Protein AF-A0A7C8LES5-F1 (afdb_monomer_lite)

Radius of gyration: 16.54 Å; chains: 1; bounding box: 36×30×44 Å

Secondary structure (DSSP, 8-state):
----S-SS-HHHHHHHHSPPSS-GGG---EE-S---HHHHTTHHHHHHTT--S-EEEEHHHHHHHHHHHHHHHHHHHHHHHHHHHTT-SSSSS---SS-HHHHHHHHTTEEEE-BT-EEESSSS-EEEEEE-SSSTT-EEEE-

Sequence (143 aa):
MSTLKGMGLKALRLRNWAAPPFDPHRIDAVVLSHGHLDHSGYLPLLVKRGFRGPIHCTSGTADLIGVVLRDSAHLHEEDARRANRYAYSKHHPALPLFTREDADAALRRVQAHAYGEWFAATSATRALFRRAGHILGSATVEL

pLDDT: mean 91.89, std 11.61, range [38.19, 98.75]

Structure (mmCIF, N/CA/C/O backbone):
data_AF-A0A7C8LES5-F1
#
_entry.id   AF-A0A7C8LES5-F1
#
loop_
_atom_site.group_PDB
_atom_site.id
_atom_site.type_symbol
_atom_site.label_atom_id
_atom_site.label_alt_id
_atom_site.label_comp_id
_atom_site.label_asym_id
_atom_site.label_entity_id
_atom_site.label_seq_id
_atom_site.pdbx_PDB_ins_code
_atom_site.Cartn_x
_atom_site.Cartn_y
_atom_site.Cartn_z
_atom_site.occupancy
_atom_site.B_iso_or_equiv
_atom_site.auth_seq_id
_atom_site.auth_comp_id
_atom_site.auth_asym_id
_atom_site.auth_atom_id
_atom_site.pdbx_PDB_model_num
ATOM 1 N N . MET A 1 1 ? 14.347 -12.293 -14.197 1.00 48.53 1 MET A N 1
ATOM 2 C CA . MET A 1 1 ? 13.796 -10.917 -14.119 1.00 48.53 1 MET A CA 1
ATOM 3 C C . MET A 1 1 ? 14.932 -9.899 -14.142 1.00 48.53 1 MET A C 1
ATOM 5 O O . MET A 1 1 ? 15.910 -10.088 -13.438 1.00 48.53 1 MET A O 1
ATOM 9 N N . SER A 1 2 ? 14.879 -8.878 -14.997 1.00 38.19 2 SER A N 1
ATOM 10 C CA . SER A 1 2 ? 15.862 -7.785 -15.061 1.00 38.19 2 SER A CA 1
ATOM 11 C C . SER A 1 2 ? 15.118 -6.522 -14.695 1.00 38.19 2 SER A C 1
ATOM 13 O O . SER A 1 2 ? 14.166 -6.149 -15.365 1.00 38.19 2 SER A O 1
ATOM 15 N N . THR A 1 3 ? 15.517 -5.925 -13.585 1.00 46.91 3 THR A N 1
ATOM 16 C CA . THR A 1 3 ? 14.862 -4.770 -12.991 1.00 46.91 3 THR A CA 1
ATOM 17 C C . THR A 1 3 ? 15.386 -3.496 -13.643 1.00 46.91 3 THR A C 1
ATOM 19 O O . THR A 1 3 ? 16.599 -3.273 -13.691 1.00 46.91 3 THR A O 1
ATOM 22 N N . LEU A 1 4 ? 14.456 -2.674 -14.130 1.00 53.56 4 LEU A N 1
ATOM 23 C CA . LEU A 1 4 ? 14.653 -1.277 -14.520 1.00 53.56 4 LEU A CA 1
ATOM 24 C C . LEU A 1 4 ? 15.554 -0.581 -13.485 1.00 53.56 4 LEU A C 1
ATOM 26 O O . LEU A 1 4 ? 15.429 -0.863 -12.292 1.00 53.56 4 LEU A O 1
ATOM 30 N N . LYS A 1 5 ? 16.542 0.219 -13.916 1.00 50.56 5 LYS A N 1
ATOM 31 C CA . LYS A 1 5 ? 17.450 0.964 -13.018 1.00 50.56 5 LYS A CA 1
ATOM 32 C C . LYS A 1 5 ? 16.583 1.863 -12.124 1.00 50.56 5 LYS A C 1
ATOM 34 O O . LYS A 1 5 ? 16.039 2.850 -12.582 1.00 50.56 5 LYS A O 1
ATOM 39 N N . GLY A 1 6 ? 16.446 1.468 -10.870 1.00 52.97 6 GLY A N 1
ATOM 40 C CA . GLY A 1 6 ? 15.583 2.051 -9.850 1.00 52.97 6 GLY A CA 1
ATOM 41 C C . GLY A 1 6 ? 16.288 1.874 -8.512 1.00 52.97 6 GLY A C 1
ATOM 42 O O . GLY A 1 6 ? 17.142 0.983 -8.402 1.00 52.97 6 GLY A O 1
ATOM 43 N N . MET A 1 7 ? 15.992 2.744 -7.548 1.00 50.50 7 MET A N 1
ATOM 44 C CA . MET A 1 7 ? 16.714 2.822 -6.276 1.00 50.50 7 MET A CA 1
ATOM 45 C C . MET A 1 7 ? 16.627 1.500 -5.489 1.00 50.50 7 MET A C 1
ATOM 47 O O . MET A 1 7 ? 15.616 0.799 -5.531 1.00 50.50 7 MET A O 1
ATOM 51 N N . GLY A 1 8 ? 17.710 1.144 -4.791 1.00 63.22 8 GLY A N 1
ATOM 52 C CA . GLY A 1 8 ? 17.800 -0.059 -3.955 1.00 63.22 8 GLY A CA 1
ATOM 53 C C . GLY A 1 8 ? 18.608 -1.218 -4.552 1.00 63.22 8 GLY A C 1
ATOM 54 O O . GLY A 1 8 ? 18.884 -1.294 -5.753 1.00 63.22 8 GLY A O 1
ATOM 55 N N . LEU A 1 9 ? 19.008 -2.148 -3.680 1.00 74.81 9 LEU A N 1
ATOM 56 C CA . LEU A 1 9 ? 19.824 -3.309 -4.043 1.00 74.81 9 LEU A CA 1
ATOM 57 C C . LEU A 1 9 ? 19.098 -4.197 -5.059 1.00 74.81 9 LEU A C 1
ATOM 59 O O . LEU A 1 9 ? 17.931 -4.551 -4.880 1.00 74.81 9 LEU A O 1
ATOM 63 N N . LYS A 1 10 ? 19.808 -4.634 -6.107 1.00 73.69 10 LYS A N 1
ATOM 64 C CA . LYS A 1 10 ? 19.245 -5.450 -7.198 1.00 73.69 10 LYS A CA 1
ATOM 65 C C . LYS A 1 10 ? 18.455 -6.662 -6.693 1.00 73.69 10 LYS A C 1
ATOM 67 O O . LYS A 1 10 ? 17.379 -6.925 -7.223 1.00 73.69 10 LYS A O 1
ATOM 72 N N . ALA A 1 11 ? 18.970 -7.363 -5.680 1.00 76.12 11 ALA A N 1
ATOM 73 C CA . ALA A 1 11 ? 18.317 -8.524 -5.077 1.00 76.12 11 ALA A CA 1
ATOM 74 C C . ALA A 1 11 ? 16.929 -8.187 -4.500 1.00 76.12 11 ALA A C 1
ATOM 76 O O . ALA A 1 11 ? 15.966 -8.903 -4.764 1.00 76.12 11 ALA A O 1
ATOM 77 N N . LEU A 1 12 ? 16.799 -7.054 -3.800 1.00 78.69 12 LEU A N 1
ATOM 78 C CA . LEU A 1 12 ? 15.525 -6.599 -3.232 1.00 78.69 12 LEU A CA 1
ATOM 79 C C . LEU A 1 12 ? 14.522 -6.240 -4.328 1.00 78.69 12 LEU A C 1
ATOM 81 O O . LEU A 1 12 ? 13.366 -6.644 -4.270 1.00 78.69 12 LEU A O 1
ATOM 85 N N . ARG A 1 13 ? 14.975 -5.577 -5.397 1.00 78.44 13 ARG A N 1
ATOM 86 C CA . ARG A 1 13 ? 14.094 -5.241 -6.524 1.00 78.44 13 ARG A CA 1
ATOM 87 C C . ARG A 1 13 ? 13.542 -6.486 -7.212 1.00 78.44 13 ARG A C 1
ATOM 89 O O . ARG A 1 13 ? 12.401 -6.476 -7.651 1.00 78.44 13 ARG A O 1
ATOM 96 N N . LEU A 1 14 ? 14.341 -7.550 -7.340 1.00 81.44 14 LEU A N 1
ATOM 97 C CA . LEU A 1 14 ? 13.884 -8.815 -7.931 1.00 81.44 14 LEU A CA 1
ATOM 98 C C . LEU A 1 14 ? 12.827 -9.504 -7.069 1.00 81.44 14 LEU A C 1
ATOM 100 O O . LEU A 1 14 ? 11.921 -10.131 -7.611 1.00 81.44 14 LEU A O 1
ATOM 104 N N . ARG A 1 15 ? 12.900 -9.333 -5.749 1.00 84.50 15 ARG A N 1
ATOM 105 C CA . ARG A 1 15 ? 11.922 -9.887 -4.814 1.00 84.50 15 ARG A CA 1
ATOM 106 C C . ARG A 1 15 ? 10.524 -9.293 -5.005 1.00 84.50 15 ARG A C 1
ATOM 108 O O . ARG A 1 15 ? 9.554 -10.023 -4.863 1.00 84.50 15 ARG A O 1
ATOM 115 N N . ASN A 1 16 ? 10.408 -8.033 -5.429 1.00 85.69 16 ASN A N 1
ATOM 116 C CA . ASN A 1 16 ? 9.106 -7.409 -5.724 1.00 85.69 16 ASN A CA 1
ATOM 117 C C . ASN A 1 16 ? 8.351 -8.124 -6.861 1.00 85.69 16 ASN A C 1
ATOM 119 O O . ASN A 1 16 ? 7.118 -8.172 -6.883 1.00 85.69 16 ASN A O 1
ATOM 123 N N . TRP A 1 17 ? 9.097 -8.714 -7.796 1.00 85.62 17 TRP A N 1
ATOM 124 C CA . TRP A 1 17 ? 8.538 -9.451 -8.922 1.00 85.62 17 TRP A CA 1
ATOM 125 C C . TRP A 1 17 ? 8.156 -10.894 -8.577 1.00 85.62 17 TRP A C 1
ATOM 127 O O . TRP A 1 17 ? 7.293 -11.466 -9.244 1.00 85.62 17 TRP A O 1
ATOM 137 N N . ALA A 1 18 ? 8.767 -11.477 -7.546 1.00 88.00 18 ALA A N 1
ATOM 138 C CA . ALA A 1 18 ? 8.453 -12.829 -7.107 1.00 88.00 18 ALA A CA 1
ATOM 139 C C . ALA A 1 18 ? 7.016 -12.920 -6.573 1.00 88.00 18 ALA A C 1
ATOM 141 O O . ALA A 1 18 ? 6.460 -11.947 -6.050 1.00 88.00 18 ALA A O 1
ATOM 142 N N . ALA A 1 19 ? 6.413 -14.101 -6.709 1.00 87.00 19 ALA A N 1
ATOM 143 C CA . ALA A 1 19 ? 5.165 -14.398 -6.022 1.00 87.00 19 ALA A CA 1
ATOM 144 C C . ALA A 1 19 ? 5.370 -14.276 -4.498 1.00 87.00 19 ALA A C 1
ATOM 146 O O . ALA A 1 19 ? 6.454 -14.613 -4.004 1.00 87.00 19 ALA A O 1
ATOM 147 N N . PRO A 1 20 ? 4.372 -13.773 -3.751 1.00 87.56 20 PRO A N 1
ATOM 148 C CA . PRO A 1 20 ? 4.446 -13.769 -2.298 1.00 87.56 20 PRO A CA 1
ATOM 149 C C . PRO A 1 20 ? 4.521 -15.211 -1.765 1.00 87.56 20 PRO A C 1
ATOM 151 O O . PRO A 1 20 ? 4.011 -16.129 -2.406 1.00 87.56 20 PRO A O 1
ATOM 154 N N . PRO A 1 21 ? 5.111 -15.432 -0.578 1.00 90.81 21 PRO A N 1
ATOM 155 C CA . PRO A 1 21 ? 5.194 -16.756 0.046 1.00 90.81 21 PRO A CA 1
ATOM 156 C C . PRO A 1 21 ? 3.855 -17.231 0.651 1.00 90.81 21 PRO A C 1
ATOM 158 O O . PRO A 1 21 ? 3.834 -18.147 1.465 1.00 90.81 21 PRO A O 1
ATOM 161 N N . PHE A 1 22 ? 2.744 -16.587 0.295 1.00 93.38 22 PHE A N 1
ATOM 162 C CA . PHE A 1 22 ? 1.392 -16.853 0.776 1.00 93.38 22 PHE A CA 1
ATOM 163 C C . PHE A 1 22 ? 0.404 -16.718 -0.386 1.00 93.38 22 PHE A C 1
ATOM 165 O O . PHE A 1 22 ? 0.697 -16.039 -1.368 1.00 93.38 22 PHE A O 1
ATOM 172 N N . ASP A 1 23 ? -0.771 -17.334 -0.261 1.00 95.69 23 ASP A N 1
ATOM 173 C CA . ASP A 1 23 ? -1.842 -17.233 -1.255 1.00 95.69 23 ASP A CA 1
ATOM 174 C C . ASP A 1 23 ? -2.665 -15.943 -1.048 1.00 95.69 23 ASP A C 1
ATOM 176 O O . ASP A 1 23 ? -3.356 -15.827 -0.031 1.00 95.69 23 ASP A O 1
ATOM 180 N N . PRO A 1 24 ? -2.639 -14.978 -1.989 1.00 96.38 24 PRO A N 1
ATOM 181 C CA . PRO A 1 24 ? -3.422 -13.746 -1.887 1.00 96.38 24 PRO A CA 1
ATOM 182 C C . PRO A 1 24 ? -4.936 -13.974 -1.815 1.00 96.38 24 PRO A C 1
ATOM 184 O O . PRO A 1 24 ? -5.644 -13.129 -1.269 1.00 96.38 24 PRO A O 1
ATOM 187 N N . HIS A 1 25 ? -5.441 -15.095 -2.343 1.00 97.06 25 HIS A N 1
ATOM 188 C CA . HIS A 1 25 ? -6.865 -15.433 -2.297 1.00 97.06 25 HIS A CA 1
ATOM 189 C C . HIS A 1 25 ? -7.354 -15.781 -0.890 1.00 97.06 25 HIS A C 1
ATOM 191 O O . HIS A 1 25 ? -8.551 -15.703 -0.631 1.00 97.06 25 HIS A O 1
ATOM 197 N N . ARG A 1 26 ? -6.440 -16.155 0.013 1.00 97.12 26 ARG A N 1
ATOM 198 C CA . ARG A 1 26 ? -6.750 -16.552 1.394 1.00 97.12 26 ARG A CA 1
ATOM 199 C C . ARG A 1 26 ? -6.686 -15.399 2.394 1.00 97.12 26 ARG A C 1
ATOM 201 O O . ARG A 1 26 ? -6.833 -15.638 3.586 1.00 97.12 26 ARG A O 1
ATOM 208 N N . ILE A 1 27 ? -6.411 -14.178 1.939 1.00 97.31 27 ILE A N 1
ATOM 209 C CA . ILE A 1 27 ? -6.353 -13.002 2.809 1.00 97.31 27 ILE A CA 1
ATOM 210 C C . ILE A 1 27 ? -7.746 -12.389 2.894 1.00 97.31 27 ILE A C 1
ATOM 212 O O . ILE A 1 27 ? -8.269 -11.901 1.890 1.00 97.31 27 ILE A O 1
ATOM 216 N N . ASP A 1 28 ? -8.307 -12.372 4.100 1.00 97.50 28 ASP A N 1
ATOM 217 C CA . ASP A 1 28 ? -9.648 -11.839 4.343 1.00 97.50 28 ASP A CA 1
ATOM 218 C C . ASP A 1 28 ? -9.688 -10.313 4.247 1.00 97.50 28 ASP A C 1
ATOM 220 O O . ASP A 1 28 ? -10.603 -9.767 3.640 1.00 97.50 28 ASP A O 1
ATOM 224 N N . ALA A 1 29 ? -8.685 -9.624 4.802 1.00 98.06 29 ALA A N 1
ATOM 225 C CA . ALA A 1 29 ? -8.588 -8.166 4.813 1.00 98.06 29 ALA A CA 1
ATOM 226 C C . ALA A 1 29 ? -7.137 -7.686 4.975 1.00 98.06 29 ALA A C 1
ATOM 228 O O . ALA A 1 29 ? -6.264 -8.421 5.439 1.00 98.06 29 ALA A O 1
ATOM 229 N N . VAL A 1 30 ? -6.890 -6.424 4.622 1.00 98.31 30 VAL A N 1
ATOM 230 C CA . VAL A 1 30 ? -5.628 -5.715 4.881 1.00 98.31 30 VAL A CA 1
ATOM 231 C C . VAL A 1 30 ? -5.915 -4.507 5.762 1.00 98.31 30 VAL A C 1
ATOM 233 O O . VAL A 1 30 ? -6.880 -3.793 5.516 1.00 98.31 30 VAL A O 1
ATOM 236 N N . VAL A 1 31 ? -5.064 -4.239 6.754 1.00 98.25 31 VAL A N 1
ATOM 237 C CA . VAL A 1 31 ? -5.144 -3.035 7.594 1.00 98.25 31 VAL A CA 1
ATOM 238 C C . VAL A 1 31 ? -3.842 -2.247 7.450 1.00 98.25 31 VAL A C 1
ATOM 240 O O . VAL A 1 31 ? -2.766 -2.769 7.735 1.00 98.25 31 VAL A O 1
ATOM 243 N N . LEU A 1 32 ? -3.925 -1.000 6.984 1.00 97.88 32 LEU A N 1
ATOM 244 C CA . LEU A 1 32 ? -2.770 -0.122 6.795 1.00 97.88 32 LEU A CA 1
ATOM 245 C C . LEU A 1 32 ? -2.585 0.796 7.998 1.00 97.88 32 LEU A C 1
ATOM 247 O O . LEU A 1 32 ? -3.508 1.5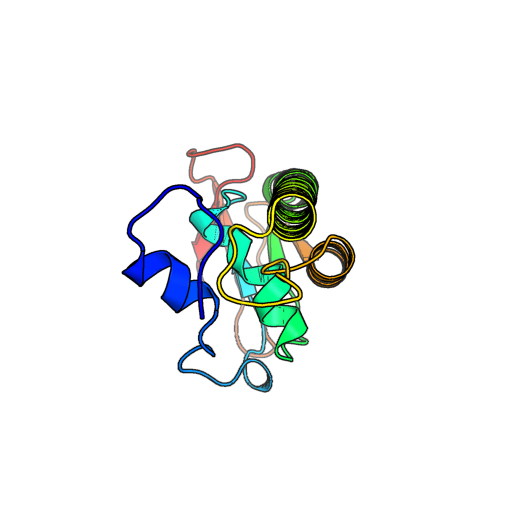02 8.402 1.00 97.88 32 LEU A O 1
ATOM 251 N N . SER A 1 33 ? -1.355 0.850 8.506 1.00 96.94 33 SER A N 1
ATOM 252 C CA . SER A 1 33 ? -0.981 1.803 9.551 1.00 96.94 33 SER A CA 1
ATOM 253 C C . SER A 1 33 ? -0.827 3.224 9.010 1.00 96.94 33 SER A C 1
ATOM 255 O O . SER A 1 33 ? -1.195 4.176 9.691 1.00 96.94 33 SER A O 1
ATOM 257 N N . HIS A 1 34 ? -0.273 3.399 7.806 1.00 97.44 34 HIS A N 1
ATOM 258 C CA . HIS A 1 34 ? -0.087 4.712 7.184 1.00 97.44 34 HIS A CA 1
ATOM 259 C C . HIS A 1 34 ? 0.202 4.617 5.677 1.00 97.44 34 HIS A C 1
ATOM 261 O O . HIS A 1 34 ? 0.408 3.533 5.132 1.00 97.44 34 HIS A O 1
ATOM 267 N N . GLY A 1 35 ? 0.214 5.772 5.004 1.00 94.56 35 GLY A N 1
ATOM 268 C CA . GLY A 1 35 ? 0.247 5.880 3.542 1.00 94.56 35 GLY A CA 1
ATOM 269 C C . GLY A 1 35 ? 1.620 5.903 2.869 1.00 94.56 35 GLY A C 1
ATOM 270 O O . GLY A 1 35 ? 1.689 6.236 1.689 1.00 94.56 35 GLY A O 1
ATOM 271 N N . HIS A 1 36 ? 2.717 5.580 3.561 1.00 96.31 36 HIS A N 1
ATOM 272 C CA . HIS A 1 36 ? 4.015 5.498 2.886 1.00 96.31 36 HIS A CA 1
ATOM 273 C C . HIS A 1 36 ? 4.082 4.322 1.902 1.00 96.31 36 HIS A C 1
ATOM 275 O O . HIS A 1 36 ? 3.378 3.317 2.046 1.00 96.31 36 HIS A O 1
ATOM 281 N N . LEU A 1 37 ? 4.948 4.435 0.892 1.00 93.38 37 LEU A N 1
ATOM 282 C CA . LEU A 1 37 ? 5.084 3.428 -0.163 1.00 93.38 37 LEU A CA 1
ATOM 283 C C . LEU A 1 37 ? 5.670 2.102 0.352 1.00 93.38 37 LEU A C 1
ATOM 285 O O . LEU A 1 37 ? 5.320 1.045 -0.161 1.00 93.38 37 LEU A O 1
ATOM 289 N N . ASP A 1 38 ? 6.500 2.113 1.389 1.00 92.88 38 ASP A N 1
ATOM 290 C CA . ASP A 1 38 ? 7.009 0.898 2.039 1.00 92.88 38 ASP A CA 1
ATOM 291 C C . ASP A 1 38 ? 5.930 0.135 2.830 1.00 92.88 38 ASP A C 1
ATOM 293 O O . ASP A 1 38 ? 6.092 -1.056 3.088 1.00 92.88 38 ASP A O 1
ATOM 297 N N . HIS A 1 39 ? 4.790 0.776 3.117 1.00 95.44 39 HIS A N 1
ATOM 298 C CA . HIS A 1 39 ? 3.625 0.161 3.764 1.00 95.44 39 HIS A CA 1
ATOM 299 C C . HIS A 1 39 ? 2.457 -0.122 2.805 1.00 95.44 39 HIS A C 1
ATOM 301 O O . HIS A 1 39 ? 1.685 -1.051 3.030 1.00 95.44 39 HIS A O 1
ATOM 307 N N . SER A 1 40 ? 2.322 0.655 1.729 1.00 97.00 40 SER A N 1
ATOM 308 C CA . SER A 1 40 ? 1.183 0.588 0.797 1.00 97.00 40 SER A CA 1
ATOM 309 C C . SER A 1 40 ? 1.555 0.136 -0.620 1.00 97.00 40 SER A C 1
ATOM 311 O O . SER A 1 40 ? 0.696 -0.304 -1.383 1.00 97.00 40 SER A O 1
ATOM 313 N N . GLY A 1 41 ? 2.834 0.177 -0.993 1.00 95.69 41 GLY A N 1
ATOM 314 C CA . GLY A 1 41 ? 3.291 0.011 -2.376 1.00 95.69 41 GLY A CA 1
ATOM 315 C C . GLY A 1 41 ? 3.101 -1.385 -2.965 1.00 95.69 41 GLY A C 1
ATOM 316 O O . GLY A 1 41 ? 3.164 -1.551 -4.180 1.00 95.69 41 GLY A O 1
ATOM 317 N N . TYR A 1 42 ? 2.834 -2.397 -2.134 1.00 95.94 42 TYR A N 1
ATOM 318 C CA . TYR A 1 42 ? 2.541 -3.752 -2.608 1.00 95.94 42 TYR A CA 1
ATOM 319 C C . TYR A 1 42 ? 1.047 -4.001 -2.878 1.00 95.94 42 TYR A C 1
ATOM 321 O O . TYR A 1 42 ? 0.707 -5.016 -3.481 1.00 95.94 42 TYR A O 1
ATOM 329 N N . LEU A 1 43 ? 0.146 -3.090 -2.486 1.00 97.81 43 LEU A N 1
ATOM 330 C CA . LEU A 1 43 ? -1.304 -3.268 -2.660 1.00 97.81 43 LEU A CA 1
ATOM 331 C C . LEU A 1 43 ? -1.728 -3.512 -4.122 1.00 97.81 43 LEU A C 1
ATOM 333 O O . LEU A 1 43 ? -2.509 -4.443 -4.340 1.00 97.81 43 LEU A O 1
ATOM 337 N N . PRO A 1 44 ? -1.208 -2.778 -5.133 1.00 98.00 44 PRO A N 1
ATOM 338 C CA . PRO A 1 44 ? -1.562 -3.029 -6.533 1.00 98.00 44 PRO A CA 1
ATOM 339 C C . PRO A 1 44 ? -1.202 -4.452 -6.972 1.00 98.00 44 PRO A C 1
ATOM 341 O O . PRO A 1 44 ? -2.007 -5.160 -7.576 1.00 98.00 44 PRO A O 1
ATOM 344 N N . LEU A 1 45 ? -0.006 -4.916 -6.594 1.00 96.88 45 LEU A N 1
ATOM 345 C CA . LEU A 1 45 ? 0.454 -6.273 -6.882 1.00 96.88 45 LEU A CA 1
ATOM 346 C C . LEU A 1 45 ? -0.354 -7.334 -6.141 1.00 96.88 45 LEU A C 1
ATOM 348 O O . LEU A 1 45 ? -0.617 -8.396 -6.700 1.00 96.88 45 LEU A O 1
ATOM 352 N N . LEU A 1 46 ? -0.728 -7.070 -4.891 1.00 97.31 46 LEU A N 1
ATOM 353 C CA . LEU A 1 46 ? -1.519 -7.991 -4.087 1.00 97.31 46 LEU A CA 1
ATOM 354 C C . LEU A 1 46 ? -2.888 -8.239 -4.737 1.00 97.31 46 LEU A C 1
ATOM 356 O O . LEU A 1 46 ? -3.290 -9.389 -4.917 1.00 97.31 46 LEU A O 1
ATOM 360 N N . VAL A 1 47 ? -3.560 -7.167 -5.166 1.00 98.00 47 VAL A N 1
ATOM 361 C CA . VAL A 1 47 ? -4.848 -7.234 -5.874 1.00 98.00 47 VAL A CA 1
ATOM 362 C C . VAL A 1 47 ? -4.707 -7.915 -7.229 1.00 98.00 47 VAL A C 1
ATOM 364 O O . VAL A 1 47 ? -5.476 -8.826 -7.538 1.00 98.00 47 VAL A O 1
ATOM 367 N N . LYS A 1 48 ? -3.684 -7.550 -8.008 1.00 96.25 48 LYS A N 1
ATOM 368 C CA . LYS A 1 48 ? -3.374 -8.189 -9.294 1.00 96.25 48 LYS A CA 1
ATOM 369 C C . LYS A 1 48 ? -3.147 -9.696 -9.165 1.00 96.25 48 LYS A C 1
ATOM 371 O O . LYS A 1 48 ? -3.493 -10.451 -10.068 1.00 96.25 48 LYS A O 1
ATOM 376 N N . ARG A 1 49 ? -2.582 -10.138 -8.038 1.00 95.69 49 ARG A N 1
ATOM 377 C CA . ARG A 1 49 ? -2.314 -11.551 -7.736 1.00 95.69 49 ARG A CA 1
ATOM 378 C C . ARG A 1 49 ? -3.488 -12.290 -7.086 1.00 95.69 49 ARG A C 1
ATOM 380 O O . ARG A 1 49 ? -3.307 -13.432 -6.685 1.00 95.69 49 ARG A O 1
ATOM 387 N N . GLY A 1 50 ? -4.670 -11.679 -7.002 1.00 96.62 50 GLY A N 1
ATOM 388 C CA . GLY A 1 50 ? -5.900 -12.388 -6.645 1.00 96.62 50 GLY A CA 1
ATOM 389 C C . GLY A 1 50 ? -6.532 -12.004 -5.312 1.00 96.62 50 GLY A C 1
ATOM 390 O O . GLY A 1 50 ? -7.589 -12.543 -4.988 1.00 96.62 50 GLY A O 1
ATOM 391 N N . PHE A 1 51 ? -5.960 -11.056 -4.563 1.00 98.00 51 PHE A N 1
ATOM 392 C CA . PHE A 1 51 ? -6.602 -10.543 -3.353 1.00 98.00 51 PHE A CA 1
ATOM 393 C C . PHE A 1 51 ? -7.928 -9.836 -3.668 1.00 98.00 51 PHE A C 1
ATOM 395 O O . PHE A 1 51 ? -8.022 -9.001 -4.577 1.00 98.00 51 PHE A O 1
ATOM 402 N N . ARG A 1 52 ? -8.967 -10.172 -2.892 1.00 97.69 52 ARG A N 1
ATOM 403 C CA . ARG A 1 52 ? -10.334 -9.657 -3.074 1.00 97.69 52 ARG A CA 1
ATOM 404 C C . ARG A 1 52 ? -10.964 -9.048 -1.819 1.00 97.69 52 ARG A C 1
ATOM 406 O O . ARG A 1 52 ? -12.101 -8.588 -1.914 1.00 97.69 52 ARG A O 1
ATOM 413 N N . GLY A 1 53 ? -10.257 -9.026 -0.693 1.00 97.88 53 GLY A N 1
ATOM 414 C CA . GLY A 1 53 ? -10.748 -8.443 0.555 1.00 97.88 53 GLY A CA 1
ATOM 415 C C . GLY A 1 53 ? -10.747 -6.906 0.562 1.00 97.88 53 GLY A C 1
ATOM 416 O O . GLY A 1 53 ? -10.298 -6.275 -0.405 1.00 97.88 53 GLY A O 1
ATOM 417 N N . PRO A 1 54 ? -11.263 -6.286 1.636 1.00 98.31 54 PRO A N 1
ATOM 418 C CA . PRO A 1 54 ? -11.158 -4.853 1.875 1.00 98.31 54 PRO A CA 1
ATOM 419 C C . PRO A 1 54 ? -9.759 -4.441 2.357 1.00 98.31 54 PRO A C 1
ATOM 421 O O . PRO A 1 54 ? -9.017 -5.223 2.954 1.00 98.31 54 PRO A O 1
ATOM 424 N N . ILE A 1 55 ? -9.414 -3.178 2.108 1.00 98.69 55 ILE A N 1
ATOM 425 C CA . ILE A 1 55 ? -8.199 -2.526 2.604 1.00 98.69 55 ILE A CA 1
ATOM 426 C C . ILE A 1 55 ? -8.635 -1.424 3.567 1.00 98.69 55 ILE A C 1
ATOM 428 O O . ILE A 1 55 ? -9.163 -0.402 3.145 1.00 98.69 55 ILE A O 1
ATOM 432 N N . HIS A 1 56 ? -8.428 -1.619 4.859 1.00 98.75 56 HIS A N 1
ATOM 433 C CA . HIS A 1 56 ? -8.824 -0.677 5.895 1.00 98.75 56 HIS A CA 1
ATOM 434 C C . HIS A 1 56 ? -7.694 0.290 6.223 1.00 98.75 56 HIS A C 1
ATOM 436 O O . HIS A 1 56 ? -6.553 -0.121 6.438 1.00 98.75 56 HIS A O 1
ATOM 442 N N . CYS A 1 57 ? -8.008 1.575 6.315 1.00 98.50 57 CYS A N 1
ATOM 443 C CA . CYS A 1 57 ? -7.069 2.596 6.765 1.00 98.50 57 CYS A CA 1
ATOM 444 C C . CYS A 1 57 ? -7.817 3.795 7.350 1.00 98.50 57 CYS A C 1
ATOM 446 O O . CYS A 1 57 ? -9.044 3.849 7.328 1.00 98.50 57 CYS A O 1
ATOM 448 N N . THR A 1 58 ? -7.090 4.783 7.858 1.00 98.50 58 THR A N 1
ATOM 449 C CA . THR A 1 58 ? -7.690 6.073 8.220 1.00 98.50 58 THR A CA 1
ATOM 450 C C . THR A 1 58 ? -8.013 6.897 6.972 1.00 98.50 58 THR A C 1
ATOM 452 O O . THR A 1 58 ? -7.406 6.684 5.919 1.00 98.50 58 THR A O 1
ATOM 455 N N . SER A 1 59 ? -8.898 7.892 7.084 1.00 96.50 59 SER A N 1
ATOM 456 C CA . SER A 1 59 ? -9.212 8.802 5.966 1.00 96.50 59 SER A CA 1
ATOM 457 C C . SER A 1 59 ? -7.972 9.521 5.426 1.00 96.50 59 SER A C 1
ATOM 459 O O . SER A 1 59 ? -7.741 9.527 4.224 1.00 96.50 59 SER A O 1
ATOM 461 N N . GLY A 1 60 ? -7.102 10.025 6.311 1.00 96.44 60 GLY A N 1
ATOM 462 C CA . GLY A 1 60 ? -5.856 10.671 5.883 1.00 96.44 60 GLY A CA 1
ATOM 463 C C . GLY A 1 60 ? -4.913 9.715 5.144 1.00 96.44 60 GLY A C 1
ATOM 464 O O . GLY A 1 60 ? -4.260 10.112 4.185 1.00 96.44 60 GLY A O 1
ATOM 465 N N . THR A 1 61 ? -4.874 8.437 5.537 1.00 98.06 61 THR A N 1
ATOM 466 C CA . THR A 1 61 ? -4.112 7.427 4.790 1.00 98.06 61 THR A CA 1
ATOM 467 C C . THR A 1 61 ? -4.752 7.144 3.434 1.00 98.06 61 THR A C 1
ATOM 469 O O . THR A 1 61 ? -4.014 7.036 2.460 1.00 98.06 61 THR A O 1
ATOM 472 N N . ALA A 1 62 ? -6.085 7.062 3.351 1.00 97.94 62 ALA A N 1
ATOM 473 C CA . ALA A 1 62 ? -6.813 6.815 2.104 1.00 97.94 62 ALA A CA 1
ATOM 474 C C . ALA A 1 62 ? -6.515 7.890 1.044 1.00 97.94 62 ALA A C 1
ATOM 476 O O . ALA A 1 62 ? -6.219 7.560 -0.107 1.00 97.94 62 ALA A O 1
ATOM 477 N N . ASP A 1 63 ? -6.512 9.160 1.454 1.00 96.00 63 ASP A N 1
ATOM 478 C CA . ASP A 1 63 ? -6.190 10.285 0.574 1.00 96.00 63 ASP A CA 1
ATOM 479 C C . ASP A 1 63 ? -4.739 10.207 0.078 1.00 96.00 63 ASP A C 1
ATOM 481 O O . ASP A 1 63 ? -4.470 10.321 -1.122 1.00 96.00 63 ASP A O 1
ATOM 485 N N . LEU A 1 64 ? -3.795 9.936 0.989 1.00 96.81 64 LEU A N 1
ATOM 486 C CA . LEU A 1 64 ? -2.372 9.850 0.658 1.00 96.81 64 LEU A CA 1
ATOM 487 C C . LEU A 1 64 ? -2.061 8.692 -0.293 1.00 96.81 64 LEU A C 1
ATOM 489 O O . LEU A 1 64 ? -1.393 8.904 -1.307 1.00 96.81 64 LEU A O 1
ATOM 493 N N . ILE A 1 65 ? -2.561 7.480 -0.023 1.00 97.81 65 ILE A N 1
ATOM 494 C CA . ILE A 1 65 ? -2.296 6.325 -0.898 1.00 97.81 65 ILE A CA 1
ATOM 495 C C . ILE A 1 65 ? -2.904 6.519 -2.290 1.00 97.81 65 ILE A C 1
ATOM 497 O O . ILE A 1 65 ? -2.353 6.022 -3.271 1.00 97.81 65 ILE A O 1
ATOM 501 N N . GLY A 1 66 ? -3.993 7.287 -2.404 1.00 96.88 66 GLY A N 1
ATOM 502 C CA . GLY A 1 66 ? -4.587 7.647 -3.688 1.00 96.88 66 GLY A CA 1
ATOM 503 C C . GLY A 1 66 ? -3.626 8.403 -4.607 1.00 96.88 66 GLY A C 1
ATOM 504 O O . GLY A 1 66 ? -3.627 8.178 -5.820 1.00 96.88 66 GLY A O 1
ATOM 505 N N . VAL A 1 67 ? -2.798 9.282 -4.044 1.00 97.00 67 VAL A N 1
ATOM 506 C CA . VAL A 1 67 ? -1.772 10.023 -4.789 1.00 97.00 67 VAL A CA 1
ATOM 507 C C . VAL A 1 67 ? -0.525 9.159 -4.975 1.00 97.00 67 VAL A C 1
ATOM 509 O O . VAL A 1 67 ? -0.080 8.956 -6.105 1.00 97.00 67 VAL A O 1
ATOM 512 N N . VAL A 1 68 ? -0.011 8.584 -3.884 1.00 96.88 68 VAL A N 1
ATOM 513 C CA . VAL A 1 68 ? 1.252 7.826 -3.857 1.00 96.88 68 VAL A CA 1
ATOM 514 C C . VAL A 1 68 ? 1.229 6.632 -4.814 1.00 96.88 68 VAL A C 1
ATOM 516 O O . VAL A 1 68 ? 2.187 6.418 -5.557 1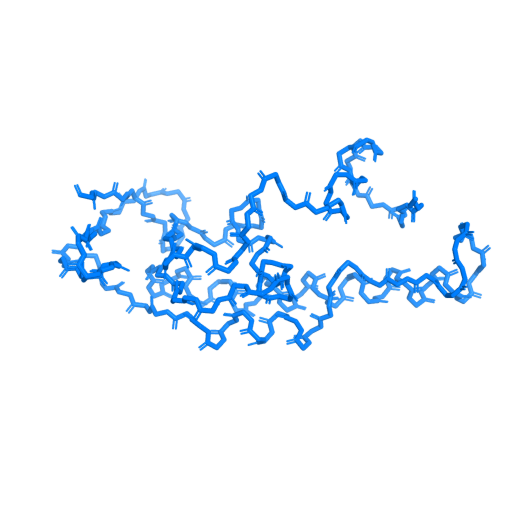.00 96.88 68 VAL A O 1
ATOM 519 N N . LEU A 1 69 ? 0.142 5.853 -4.844 1.00 98.19 69 LEU A N 1
ATOM 520 C CA . LEU A 1 69 ? 0.078 4.655 -5.686 1.00 98.19 69 LEU A CA 1
ATOM 521 C C . LEU A 1 69 ? -0.037 4.988 -7.176 1.00 98.19 69 LEU A C 1
ATOM 523 O O . LEU A 1 69 ? 0.538 4.280 -8.003 1.00 98.19 69 LEU A O 1
ATOM 527 N N . ARG A 1 70 ? -0.746 6.066 -7.530 1.00 98.12 70 ARG A N 1
ATOM 528 C CA . ARG A 1 70 ? -0.874 6.504 -8.928 1.00 98.12 70 ARG A CA 1
ATOM 529 C C . ARG A 1 70 ? 0.429 7.087 -9.459 1.00 98.12 70 ARG A C 1
ATOM 531 O O . ARG A 1 70 ? 0.790 6.793 -10.596 1.00 98.12 70 ARG A O 1
ATOM 538 N N . ASP A 1 71 ? 1.137 7.858 -8.640 1.00 97.81 71 ASP A N 1
ATOM 539 C CA . ASP A 1 71 ? 2.456 8.383 -8.994 1.00 97.81 71 ASP A CA 1
ATOM 540 C C . ASP A 1 71 ? 3.483 7.249 -9.158 1.00 97.81 71 ASP A C 1
ATOM 542 O O . ASP A 1 71 ? 4.146 7.141 -10.190 1.00 97.81 71 ASP A O 1
ATOM 546 N N . SER A 1 72 ? 3.519 6.298 -8.217 1.00 96.81 72 SER A N 1
ATOM 547 C CA . SER A 1 72 ? 4.391 5.121 -8.322 1.00 96.81 72 SER A CA 1
ATOM 548 C C . SER A 1 72 ? 4.097 4.279 -9.570 1.00 96.81 72 SER A C 1
ATOM 550 O O . SER A 1 72 ? 5.028 3.784 -10.207 1.00 96.81 72 SER A O 1
ATOM 552 N N . ALA A 1 73 ? 2.822 4.114 -9.937 1.00 97.50 73 ALA A N 1
ATOM 553 C CA . ALA A 1 73 ? 2.438 3.436 -11.173 1.00 97.50 73 ALA A CA 1
ATOM 554 C C . ALA A 1 73 ? 2.958 4.177 -12.413 1.00 97.50 73 ALA A C 1
ATOM 556 O O . ALA A 1 73 ? 3.549 3.558 -13.299 1.00 97.50 73 ALA A O 1
ATOM 557 N N . HIS A 1 74 ? 2.790 5.502 -12.452 1.00 97.25 74 HIS A N 1
ATOM 558 C CA . HIS A 1 74 ? 3.284 6.333 -13.546 1.00 97.25 74 HIS A CA 1
ATOM 559 C C . HIS A 1 74 ? 4.801 6.191 -13.726 1.00 97.25 74 HIS A C 1
ATOM 561 O O . HIS A 1 74 ? 5.268 5.957 -14.842 1.00 97.25 74 HIS A O 1
ATOM 567 N N . LEU A 1 75 ? 5.568 6.235 -12.632 1.00 95.62 75 LEU A N 1
ATOM 568 C CA . LEU A 1 75 ? 7.019 6.033 -12.663 1.00 95.62 75 LEU A CA 1
ATOM 569 C C . LEU A 1 75 ? 7.405 4.640 -13.179 1.00 95.62 75 LEU A C 1
ATOM 571 O O . LEU A 1 75 ? 8.322 4.513 -13.991 1.00 95.62 75 LEU A O 1
ATOM 575 N N . HIS A 1 76 ? 6.699 3.586 -12.754 1.00 94.75 76 HIS A N 1
ATOM 576 C CA . HIS A 1 76 ? 6.947 2.230 -13.247 1.00 94.75 76 HIS A CA 1
ATOM 577 C C . HIS A 1 76 ? 6.691 2.090 -14.749 1.00 94.75 76 HIS A C 1
ATOM 579 O O . HIS A 1 76 ? 7.473 1.437 -15.448 1.00 94.75 76 HIS A O 1
ATOM 585 N N . GLU A 1 77 ? 5.616 2.691 -15.253 1.00 96.31 77 GLU A N 1
ATOM 586 C CA . GLU A 1 77 ? 5.303 2.709 -16.680 1.00 96.31 77 GLU A CA 1
ATOM 587 C C . GLU A 1 77 ? 6.324 3.515 -17.480 1.00 96.31 77 GLU A C 1
ATOM 589 O O . GLU A 1 77 ? 6.784 3.042 -18.519 1.00 96.31 77 GLU A O 1
ATOM 594 N N . GLU A 1 78 ? 6.721 4.695 -17.000 1.00 95.38 78 GLU A N 1
ATOM 595 C CA . GLU A 1 78 ? 7.742 5.518 -17.650 1.00 95.38 78 GLU A CA 1
ATOM 596 C C . GLU A 1 78 ? 9.093 4.807 -17.710 1.00 95.38 78 GLU A C 1
ATOM 598 O O . GLU A 1 78 ? 9.734 4.799 -18.764 1.00 95.38 78 GLU A O 1
ATOM 603 N N . ASP A 1 79 ? 9.508 4.132 -16.637 1.00 92.62 79 ASP A N 1
ATOM 604 C CA . ASP A 1 79 ? 10.730 3.332 -16.650 1.00 92.62 79 ASP A CA 1
ATOM 605 C C . ASP A 1 79 ? 10.658 2.203 -17.685 1.00 92.62 79 ASP A C 1
ATOM 607 O O . ASP A 1 79 ? 11.620 1.987 -18.429 1.00 92.62 79 ASP A O 1
ATOM 611 N N . ALA A 1 80 ? 9.520 1.509 -17.776 1.00 93.00 80 ALA A N 1
ATOM 612 C CA . ALA A 1 80 ? 9.303 0.460 -18.766 1.00 93.00 80 ALA A CA 1
ATOM 613 C C . ALA A 1 80 ? 9.330 1.023 -20.197 1.00 93.00 80 ALA A C 1
ATOM 615 O O . ALA A 1 80 ? 10.056 0.506 -21.051 1.00 93.00 80 ALA A O 1
ATOM 616 N N . ARG A 1 81 ? 8.616 2.129 -20.459 1.00 94.00 81 ARG A N 1
ATOM 617 C CA . ARG A 1 81 ? 8.623 2.833 -21.754 1.00 94.00 81 ARG A CA 1
ATOM 618 C C . ARG A 1 81 ? 10.036 3.266 -22.129 1.00 94.00 81 ARG A C 1
ATOM 620 O O . ARG A 1 81 ? 10.479 2.997 -23.241 1.00 94.00 81 ARG A O 1
ATOM 627 N N . ARG A 1 82 ? 10.770 3.885 -21.203 1.00 92.69 82 ARG A N 1
ATOM 628 C CA . ARG A 1 82 ? 12.153 4.330 -21.409 1.00 92.69 82 ARG A CA 1
ATOM 629 C C . ARG A 1 82 ? 13.076 3.158 -21.741 1.00 92.69 82 ARG A C 1
ATOM 631 O O . ARG A 1 82 ? 13.868 3.258 -22.675 1.00 92.69 82 ARG A O 1
ATOM 638 N N . ALA A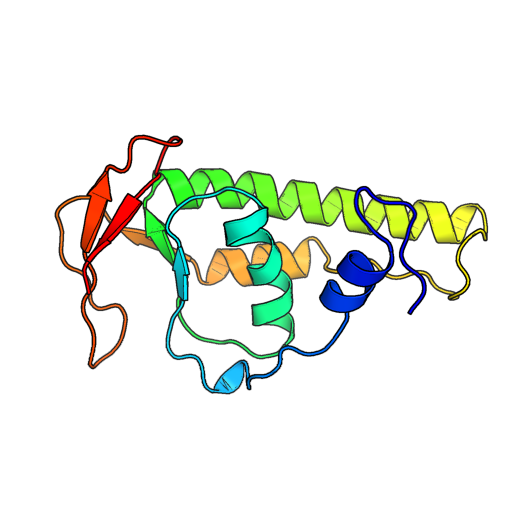 1 83 ? 12.951 2.040 -21.034 1.00 91.19 83 ALA A N 1
ATOM 639 C CA . ALA A 1 83 ? 13.757 0.854 -21.299 1.00 91.19 83 ALA A CA 1
ATOM 640 C C . ALA A 1 83 ? 13.462 0.199 -22.648 1.00 91.19 83 ALA A C 1
ATOM 642 O O . ALA A 1 83 ? 14.391 -0.289 -23.286 1.00 91.19 83 ALA A O 1
ATOM 643 N N . ASN A 1 84 ? 12.205 0.233 -23.091 1.00 92.31 84 ASN A N 1
ATOM 644 C CA . ASN A 1 84 ? 11.821 -0.209 -24.429 1.00 92.31 84 ASN A CA 1
ATOM 645 C C . ASN A 1 84 ? 12.343 0.744 -25.515 1.00 92.31 84 ASN A C 1
ATOM 647 O O . ASN A 1 84 ? 12.876 0.277 -26.514 1.00 92.31 84 ASN A O 1
ATOM 651 N N . ARG A 1 85 ? 12.258 2.069 -25.304 1.00 92.69 85 ARG A N 1
ATOM 652 C CA . ARG A 1 85 ? 12.756 3.081 -26.258 1.00 92.69 85 ARG A CA 1
ATOM 653 C C . ARG A 1 85 ? 14.264 2.993 -26.490 1.00 92.69 85 ARG A C 1
ATOM 655 O O . ARG A 1 85 ? 14.710 3.150 -27.618 1.00 92.69 85 ARG A O 1
ATOM 662 N N . TYR A 1 86 ? 15.040 2.763 -25.432 1.00 92.19 86 TYR A N 1
ATOM 663 C CA . TYR A 1 86 ? 16.507 2.770 -25.488 1.00 92.19 86 TYR A CA 1
ATOM 664 C C . TYR A 1 86 ? 17.142 1.370 -25.426 1.00 92.19 86 TYR A C 1
ATOM 666 O O . TYR A 1 86 ? 18.358 1.268 -25.292 1.00 92.19 86 TYR A O 1
ATOM 674 N N . ALA A 1 87 ? 16.337 0.301 -25.470 1.00 88.12 87 ALA A N 1
ATOM 675 C CA . ALA A 1 87 ? 16.771 -1.102 -25.513 1.00 88.12 87 ALA A CA 1
ATOM 676 C C . ALA A 1 87 ? 17.832 -1.517 -24.462 1.00 88.12 87 ALA A C 1
ATOM 678 O O . ALA A 1 87 ? 18.640 -2.412 -24.697 1.00 88.12 87 ALA A O 1
ATOM 679 N N . TYR A 1 88 ? 17.844 -0.894 -23.273 1.00 83.50 88 TYR A N 1
ATOM 680 C CA . TYR A 1 88 ? 18.797 -1.239 -22.198 1.00 83.50 88 TYR A CA 1
ATOM 681 C C . TYR A 1 88 ? 18.270 -2.309 -21.228 1.00 83.50 88 TYR A C 1
ATOM 683 O O . TYR A 1 88 ? 18.947 -2.681 -20.262 1.00 83.50 88 TYR A O 1
ATOM 691 N N . SER A 1 89 ? 17.043 -2.789 -21.435 1.00 82.69 89 SER A N 1
ATOM 692 C CA . SER A 1 89 ? 16.483 -3.908 -20.677 1.00 82.69 89 SER A CA 1
ATOM 693 C C . SER A 1 89 ? 16.962 -5.237 -21.254 1.00 82.69 89 SER A C 1
ATOM 695 O O . SER A 1 89 ? 17.111 -5.394 -22.457 1.00 82.69 89 SER A O 1
ATOM 697 N N . LYS A 1 90 ? 17.148 -6.243 -20.393 1.00 77.38 90 LYS A N 1
ATOM 698 C CA . LYS A 1 90 ? 17.372 -7.626 -20.849 1.00 77.38 90 LYS A CA 1
ATOM 699 C C . LYS A 1 90 ? 16.086 -8.312 -21.335 1.00 77.38 90 LYS A C 1
ATOM 701 O O . LYS A 1 90 ? 16.174 -9.350 -21.974 1.00 77.38 90 LYS A O 1
ATOM 706 N N . HIS A 1 91 ? 14.916 -7.766 -20.993 1.00 74.19 91 HIS A N 1
ATOM 707 C CA . HIS A 1 91 ? 13.596 -8.279 -21.390 1.00 74.19 91 HIS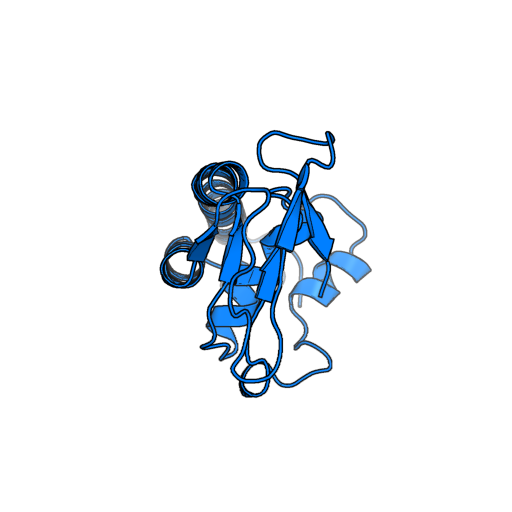 A CA 1
ATOM 708 C C . HIS A 1 91 ? 12.946 -7.340 -22.395 1.00 74.19 91 HIS A C 1
ATOM 710 O O . HIS A 1 91 ? 12.979 -6.125 -22.186 1.00 74.19 91 HIS A O 1
ATOM 716 N N . HIS A 1 92 ? 12.330 -7.923 -23.422 1.00 81.56 92 HIS A N 1
ATOM 717 C CA . HIS A 1 92 ? 11.644 -7.219 -24.498 1.00 81.56 92 HIS A CA 1
ATOM 718 C C . HIS A 1 92 ? 10.252 -7.848 -24.700 1.00 81.56 92 HIS A C 1
ATOM 720 O O . HIS A 1 92 ? 10.182 -9.020 -25.073 1.00 81.56 92 HIS A O 1
ATOM 726 N N . PRO A 1 93 ? 9.158 -7.113 -24.433 1.00 85.38 93 PRO A N 1
ATOM 727 C CA . PRO A 1 93 ? 9.145 -5.767 -23.863 1.00 85.38 93 PRO A CA 1
ATOM 728 C C . PRO A 1 93 ? 9.535 -5.756 -22.372 1.00 85.38 93 PRO A C 1
ATOM 730 O O . PRO A 1 93 ? 9.261 -6.688 -21.617 1.00 85.38 93 PRO A O 1
ATOM 733 N N . ALA A 1 94 ? 10.153 -4.665 -21.927 1.00 90.31 94 ALA A N 1
ATOM 734 C CA . ALA A 1 94 ? 10.200 -4.299 -20.522 1.00 90.31 94 ALA A CA 1
ATOM 735 C C . ALA A 1 94 ? 8.780 -3.956 -20.053 1.00 90.31 94 ALA A C 1
ATOM 737 O O . ALA A 1 94 ? 8.074 -3.192 -20.715 1.00 90.31 94 ALA A O 1
ATOM 738 N N . LEU A 1 95 ? 8.376 -4.510 -18.911 1.00 92.31 95 LEU A N 1
ATOM 739 C CA . LEU A 1 95 ? 7.062 -4.289 -18.313 1.00 92.31 95 LEU A CA 1
ATOM 740 C C . LEU A 1 95 ? 7.196 -3.492 -17.008 1.00 92.31 95 LEU A C 1
ATOM 742 O O . LEU A 1 95 ? 8.204 -3.648 -16.307 1.00 92.31 95 LEU A O 1
ATOM 746 N N . PRO A 1 96 ? 6.200 -2.660 -16.658 1.00 94.19 96 PRO A N 1
ATOM 747 C CA . PRO A 1 96 ? 6.119 -2.058 -15.335 1.00 94.19 96 PRO A CA 1
ATOM 748 C C . PRO A 1 96 ? 5.801 -3.127 -14.287 1.00 94.19 96 PRO A C 1
ATOM 750 O O . PRO A 1 96 ? 5.210 -4.165 -14.594 1.00 94.19 96 PRO A O 1
ATOM 753 N N . LEU A 1 97 ? 6.176 -2.869 -13.033 1.00 93.56 97 LEU A N 1
ATOM 754 C CA . LEU A 1 97 ? 5.849 -3.769 -11.926 1.00 93.56 97 LEU A CA 1
ATOM 755 C C . LEU A 1 97 ? 4.325 -3.847 -11.720 1.00 93.56 97 LEU A C 1
ATOM 757 O O . LEU A 1 97 ? 3.761 -4.933 -11.604 1.00 93.56 97 LEU A O 1
ATOM 761 N N . PHE A 1 98 ? 3.668 -2.692 -11.745 1.00 96.56 98 PHE A N 1
ATOM 762 C CA . PHE A 1 98 ? 2.220 -2.534 -11.800 1.00 96.56 98 PHE A CA 1
ATOM 763 C C . PHE A 1 98 ? 1.883 -1.260 -12.584 1.00 96.56 98 PHE A C 1
ATOM 765 O O . PHE A 1 98 ? 2.728 -0.368 -12.690 1.00 96.56 98 PHE A O 1
ATOM 772 N N . THR A 1 99 ? 0.683 -1.202 -13.155 1.00 98.06 99 THR A N 1
ATOM 773 C CA . THR A 1 99 ? 0.195 -0.068 -13.958 1.00 98.06 99 THR A CA 1
ATOM 774 C C . THR A 1 99 ? -0.723 0.846 -13.153 1.00 98.06 99 THR A C 1
ATOM 776 O O . THR A 1 99 ? -1.063 0.562 -11.997 1.00 98.06 99 THR A O 1
ATOM 779 N N . ARG A 1 100 ? -1.159 1.956 -13.756 1.00 98.12 100 ARG A N 1
ATOM 780 C CA . ARG A 1 100 ? -2.146 2.841 -13.127 1.00 98.12 100 ARG A CA 1
ATOM 781 C C . ARG A 1 100 ? -3.482 2.132 -12.898 1.00 98.12 100 ARG A C 1
ATOM 783 O O . ARG A 1 100 ? -4.101 2.333 -11.856 1.00 98.12 100 ARG A O 1
ATOM 790 N N . GLU A 1 101 ? -3.885 1.245 -13.804 1.00 98.50 101 GLU A N 1
ATOM 791 C CA . GLU A 1 101 ? -5.091 0.426 -13.653 1.00 98.50 101 GLU A CA 1
ATOM 792 C C . GLU A 1 101 ? -4.983 -0.534 -12.463 1.00 98.50 101 GLU A C 1
ATOM 794 O O . GLU A 1 101 ? -5.956 -0.696 -11.723 1.00 98.50 101 GLU A O 1
ATOM 799 N N . ASP A 1 102 ? -3.804 -1.131 -12.246 1.00 98.44 102 ASP A N 1
ATOM 800 C CA . ASP A 1 102 ? -3.537 -1.976 -11.076 1.00 98.44 102 ASP A CA 1
ATOM 801 C C . ASP A 1 102 ? -3.653 -1.154 -9.773 1.00 98.44 102 ASP A C 1
ATOM 803 O O . ASP A 1 102 ? -4.235 -1.616 -8.787 1.00 98.44 102 ASP A O 1
ATOM 807 N N . ALA A 1 103 ? -3.139 0.083 -9.765 1.00 98.50 103 ALA A N 1
ATOM 808 C CA . ALA A 1 103 ? -3.252 0.989 -8.621 1.00 98.50 103 ALA A CA 1
ATOM 809 C C . ALA A 1 103 ? -4.711 1.379 -8.340 1.00 98.50 103 ALA A C 1
ATOM 811 O O . ALA A 1 103 ? -5.177 1.256 -7.207 1.00 98.50 103 ALA A O 1
ATOM 812 N N . ASP A 1 104 ? -5.465 1.776 -9.367 1.00 98.56 104 ASP A N 1
ATOM 813 C CA . ASP A 1 104 ? -6.883 2.109 -9.223 1.00 98.56 104 ASP A CA 1
ATOM 814 C C . ASP A 1 104 ? -7.717 0.888 -8.795 1.00 98.56 104 ASP A C 1
ATOM 816 O O . ASP A 1 104 ? -8.678 1.028 -8.036 1.00 98.56 104 ASP A O 1
ATOM 820 N N . ALA A 1 105 ? -7.348 -0.324 -9.226 1.00 98.56 105 ALA A N 1
ATOM 821 C CA . ALA A 1 105 ? -7.979 -1.559 -8.766 1.00 98.56 105 ALA A CA 1
ATOM 822 C C . ALA A 1 105 ? -7.775 -1.809 -7.269 1.00 98.56 105 ALA A C 1
ATOM 824 O O . ALA A 1 105 ? -8.714 -2.248 -6.602 1.00 98.56 105 ALA A O 1
ATOM 825 N N . ALA A 1 106 ? -6.594 -1.496 -6.732 1.00 98.56 106 ALA A N 1
ATOM 826 C CA . ALA A 1 106 ? -6.359 -1.538 -5.294 1.00 98.56 106 ALA A CA 1
ATOM 827 C C . ALA A 1 106 ? -7.138 -0.458 -4.543 1.00 98.56 106 ALA A C 1
ATOM 829 O O . ALA A 1 106 ? -7.802 -0.763 -3.554 1.00 98.56 106 ALA A O 1
ATOM 830 N N . LEU A 1 107 ? -7.138 0.778 -5.043 1.00 98.50 107 LEU A N 1
ATOM 831 C CA . LEU A 1 107 ? -7.831 1.897 -4.399 1.00 98.50 10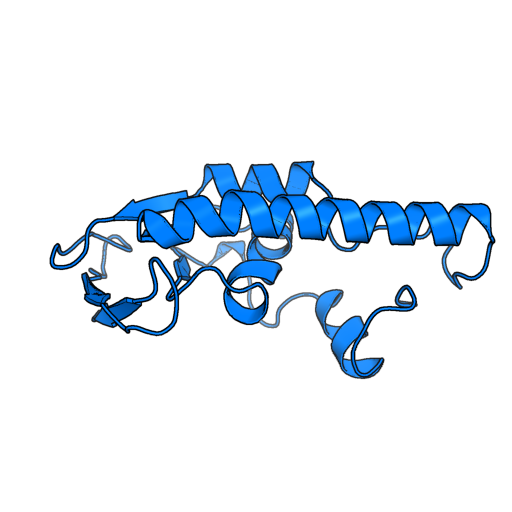7 LEU A CA 1
ATOM 832 C C . LEU A 1 107 ? -9.349 1.682 -4.295 1.00 98.50 107 LEU A C 1
ATOM 834 O O . LEU A 1 107 ? -9.948 2.074 -3.299 1.00 98.50 107 LEU A O 1
ATOM 838 N N . ARG A 1 108 ? -9.975 0.979 -5.251 1.00 98.50 108 ARG A N 1
ATOM 839 C CA . ARG A 1 108 ? -11.404 0.605 -5.177 1.00 98.50 108 ARG A CA 1
ATOM 840 C C . ARG A 1 108 ? -11.762 -0.306 -3.998 1.00 98.50 108 ARG A C 1
ATOM 842 O O . ARG A 1 108 ? -12.942 -0.476 -3.709 1.00 98.50 108 ARG A O 1
ATOM 849 N N . ARG A 1 109 ? -10.776 -0.920 -3.341 1.00 98.44 109 ARG A N 1
ATOM 850 C CA . ARG A 1 109 ? -10.983 -1.803 -2.181 1.00 98.44 109 ARG A CA 1
ATOM 851 C C . ARG A 1 109 ? -10.792 -1.090 -0.846 1.00 98.44 109 ARG A C 1
ATOM 853 O O . ARG A 1 109 ? -10.959 -1.723 0.194 1.00 98.44 109 ARG A O 1
ATOM 860 N N . VAL A 1 110 ? -10.422 0.190 -0.870 1.00 98.56 110 VAL A N 1
ATOM 861 C CA . VAL A 1 110 ? -10.122 0.966 0.331 1.00 98.56 110 VAL A CA 1
ATOM 862 C C . VAL A 1 110 ? -11.402 1.311 1.084 1.00 98.56 110 VAL A C 1
ATOM 864 O O . VAL A 1 110 ? -12.388 1.752 0.500 1.00 98.56 110 VAL A O 1
ATOM 867 N N . GLN A 1 111 ? -11.362 1.123 2.398 1.00 98.44 111 GLN A N 1
ATOM 868 C CA . GLN A 1 111 ? -12.393 1.517 3.346 1.00 98.44 111 GLN A CA 1
ATOM 869 C C . GLN A 1 111 ? -11.749 2.393 4.419 1.00 98.44 111 GLN A C 1
ATOM 871 O O . GLN A 1 111 ? -10.876 1.942 5.165 1.00 98.44 111 GLN A O 1
ATOM 876 N N . ALA A 1 112 ? -12.162 3.657 4.456 1.00 98.12 112 ALA A N 1
ATOM 877 C CA . ALA A 1 112 ? -11.663 4.631 5.411 1.00 98.12 112 ALA A CA 1
ATOM 878 C C . ALA A 1 112 ? -12.445 4.555 6.726 1.00 98.12 112 ALA A C 1
ATOM 880 O O . ALA A 1 112 ? -13.672 4.476 6.716 1.00 98.12 112 ALA A O 1
ATOM 881 N N . HIS A 1 113 ? -11.727 4.641 7.843 1.00 98.25 113 HIS A N 1
ATOM 882 C CA . HIS A 1 113 ? -12.291 4.631 9.190 1.00 98.25 113 HIS A CA 1
ATOM 883 C C . HIS A 1 113 ? -11.787 5.815 10.012 1.00 98.25 113 HIS A C 1
ATOM 885 O O . HIS A 1 113 ? -10.676 6.318 9.806 1.00 98.25 113 HIS A O 1
ATOM 891 N N . ALA A 1 114 ? -12.605 6.251 10.966 1.00 97.25 114 ALA A N 1
ATOM 892 C CA . ALA A 1 114 ? -12.221 7.269 11.929 1.00 97.25 114 ALA A CA 1
ATOM 893 C C . ALA A 1 114 ? -11.241 6.712 12.976 1.00 97.25 114 ALA A C 1
ATOM 895 O O . ALA A 1 114 ? -11.095 5.506 13.175 1.00 97.25 114 ALA A O 1
ATOM 896 N N . TYR A 1 115 ? -10.559 7.620 13.671 1.00 97.94 115 TYR A N 1
ATOM 897 C CA . TYR A 1 115 ? -9.813 7.260 14.874 1.00 97.94 115 TYR A CA 1
ATOM 898 C C . TYR A 1 115 ? -10.767 7.030 16.043 1.00 97.94 115 TYR A C 1
ATOM 900 O O . TYR A 1 115 ? -11.771 7.726 16.158 1.00 97.94 115 TYR A O 1
ATOM 908 N N . GLY A 1 116 ? -10.403 6.140 16.966 1.00 97.50 116 GLY A N 1
ATOM 909 C CA . GLY A 1 116 ? -11.169 5.954 18.204 1.00 97.50 116 GLY A CA 1
ATOM 910 C C . GLY A 1 116 ? -12.468 5.156 18.041 1.00 97.50 116 GLY A C 1
ATOM 911 O O . GLY A 1 116 ? -13.146 4.919 19.036 1.00 97.50 116 GLY A O 1
ATOM 912 N N . GLU A 1 117 ? -12.768 4.675 16.833 1.00 97.12 117 GLU A N 1
ATOM 913 C CA . GLU A 1 117 ? -13.939 3.852 16.538 1.00 97.12 117 GLU A CA 1
ATOM 914 C C . GLU A 1 117 ? -13.545 2.435 16.119 1.00 97.12 117 GLU A C 1
ATOM 916 O O . GLU A 1 117 ? -12.700 2.225 15.246 1.00 97.12 117 GLU A O 1
ATOM 921 N N . TRP A 1 118 ? -14.167 1.449 16.762 1.00 98.00 118 TRP A N 1
ATOM 922 C CA . TRP A 1 118 ? -13.983 0.046 16.417 1.00 98.00 118 TRP A CA 1
ATOM 923 C C . TRP A 1 118 ? -14.763 -0.306 15.153 1.00 98.00 118 TRP A C 1
ATOM 925 O O . TRP A 1 118 ? -15.989 -0.189 15.137 1.00 98.00 118 TRP A O 1
ATOM 935 N N . PHE A 1 119 ? -14.087 -0.876 14.163 1.00 98.00 119 PHE A N 1
ATOM 936 C CA . PHE A 1 119 ? -14.699 -1.425 12.955 1.00 98.00 119 PHE A CA 1
ATOM 937 C C . PHE A 1 119 ? -14.467 -2.936 12.856 1.00 98.00 119 PHE A C 1
ATOM 939 O O . PHE A 1 119 ? -13.580 -3.488 13.504 1.00 98.00 119 PHE A O 1
ATOM 946 N N . ALA A 1 120 ? -15.283 -3.629 12.062 1.00 97.88 120 ALA A N 1
ATOM 947 C CA . ALA A 1 120 ? -15.058 -5.036 11.744 1.00 97.88 120 ALA A CA 1
ATOM 948 C C . ALA A 1 120 ? -14.029 -5.135 10.608 1.00 97.88 120 ALA A C 1
ATOM 950 O O . ALA A 1 120 ? -14.315 -4.715 9.488 1.00 97.88 120 ALA A O 1
ATOM 951 N N . ALA A 1 121 ? -12.834 -5.656 10.900 1.00 96.75 121 ALA A N 1
ATOM 952 C CA . ALA A 1 121 ? -11.816 -5.923 9.882 1.00 96.75 121 ALA A CA 1
ATOM 953 C C . ALA A 1 121 ? -12.116 -7.236 9.140 1.00 96.75 121 ALA A C 1
ATOM 955 O O . ALA A 1 121 ? -11.894 -7.354 7.940 1.00 96.75 121 ALA A O 1
ATOM 956 N N . THR A 1 122 ? -12.660 -8.220 9.856 1.00 96.31 122 THR A N 1
ATOM 957 C CA . THR A 1 122 ? -13.205 -9.471 9.312 1.00 96.31 122 THR A CA 1
ATOM 958 C C . THR A 1 122 ? -14.473 -9.842 10.090 1.00 96.31 122 THR A C 1
ATOM 960 O O . THR A 1 122 ? -14.883 -9.125 11.003 1.00 96.31 122 THR A O 1
ATOM 963 N N . SER A 1 123 ? -15.097 -10.983 9.782 1.00 94.00 123 SER A N 1
ATOM 964 C CA . SER A 1 123 ? -16.208 -11.511 10.590 1.00 94.00 123 SER A CA 1
ATOM 965 C C . SER A 1 123 ? -15.791 -11.944 12.003 1.00 94.00 123 SER A C 1
ATOM 967 O O . SER A 1 123 ? -16.651 -12.078 12.867 1.00 94.00 123 SER A O 1
ATOM 969 N N . ALA A 1 124 ? -14.497 -12.183 12.237 1.00 96.12 124 ALA A N 1
ATOM 970 C CA . ALA A 1 124 ? -13.960 -12.686 13.503 1.00 96.12 124 ALA A CA 1
ATOM 971 C C . ALA A 1 124 ? -13.069 -11.672 14.240 1.00 96.12 124 ALA A C 1
ATOM 973 O O . ALA A 1 124 ? -12.725 -11.891 15.399 1.00 96.12 124 ALA A O 1
ATOM 974 N N . THR A 1 125 ? -12.682 -10.573 13.589 1.00 97.06 125 THR A N 1
ATOM 975 C CA . THR A 1 125 ? -11.691 -9.623 14.109 1.00 97.06 125 THR A CA 1
ATOM 976 C C . THR A 1 125 ? -12.194 -8.197 13.963 1.00 97.06 125 THR A C 1
ATOM 978 O O . THR A 1 125 ? -12.642 -7.783 12.889 1.00 97.06 125 THR A O 1
ATOM 981 N N . ARG A 1 126 ? -12.090 -7.425 15.044 1.00 98.00 126 ARG A N 1
ATOM 982 C CA . ARG A 1 126 ? -12.328 -5.981 15.029 1.00 98.00 126 ARG A CA 1
ATOM 983 C C . ARG A 1 126 ? -10.990 -5.260 15.009 1.00 98.00 126 ARG A C 1
ATOM 985 O O . ARG A 1 126 ? -9.964 -5.848 15.312 1.00 98.00 126 ARG A O 1
ATOM 992 N N . ALA A 1 127 ? -11.001 -4.004 14.605 1.00 98.31 127 ALA A N 1
ATOM 993 C CA . ALA A 1 127 ? -9.817 -3.172 14.657 1.00 98.31 127 ALA A CA 1
ATOM 994 C C . ALA A 1 127 ? -10.178 -1.747 15.070 1.00 98.31 127 ALA A C 1
ATOM 996 O O . ALA A 1 127 ? -11.294 -1.278 14.834 1.00 98.31 127 ALA A O 1
ATOM 997 N N . LEU A 1 128 ? -9.223 -1.071 15.694 1.00 98.25 128 LEU A N 1
ATOM 998 C CA . LEU A 1 128 ? -9.329 0.309 16.140 1.00 98.25 128 LEU A CA 1
ATOM 999 C C . LEU A 1 128 ? -8.055 1.057 15.753 1.00 98.25 128 LEU A C 1
ATOM 1001 O O . LEU A 1 128 ? -6.943 0.625 16.063 1.00 98.25 128 LEU A O 1
ATOM 1005 N N . PHE A 1 129 ? -8.216 2.214 15.115 1.00 98.56 129 PHE A N 1
ATOM 1006 C CA . PHE A 1 129 ? -7.098 3.105 14.825 1.00 98.56 129 PHE A CA 1
ATOM 1007 C C . PHE A 1 129 ? -6.885 4.110 15.959 1.00 98.56 129 PHE A C 1
ATOM 1009 O O . PHE A 1 129 ? -7.794 4.865 16.319 1.00 98.56 129 PHE A O 1
ATOM 1016 N N . ARG A 1 130 ? -5.650 4.195 16.466 1.00 97.69 130 ARG A N 1
ATOM 1017 C CA . ARG A 1 130 ? -5.195 5.267 17.369 1.00 97.69 130 ARG A CA 1
ATOM 1018 C C . ARG A 1 130 ? -4.130 6.108 16.682 1.00 97.69 130 ARG A C 1
ATOM 1020 O O . ARG A 1 130 ? -3.329 5.585 15.920 1.00 97.69 130 ARG A O 1
ATOM 1027 N N . ARG A 1 131 ? -4.115 7.420 16.926 1.00 96.25 131 ARG A N 1
ATOM 1028 C CA . ARG A 1 131 ? -3.152 8.333 16.284 1.00 96.25 131 ARG A CA 1
ATOM 1029 C C . ARG A 1 131 ? -1.714 7.932 16.630 1.00 96.25 131 ARG A C 1
ATOM 1031 O O . ARG A 1 131 ? -1.388 7.827 17.806 1.00 96.25 131 ARG A O 1
ATOM 1038 N N . ALA A 1 132 ? -0.871 7.761 15.609 1.00 93.38 132 ALA A N 1
ATOM 1039 C CA . ALA A 1 132 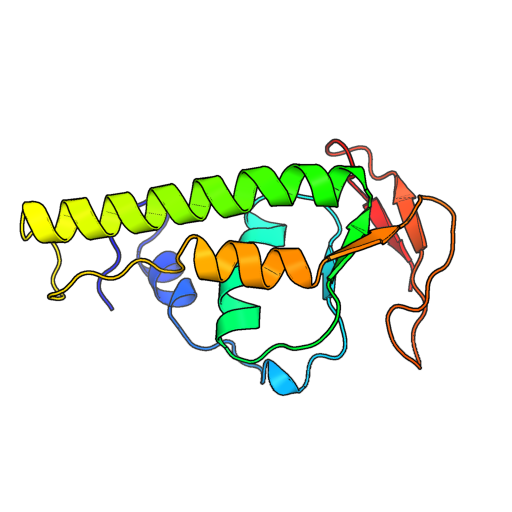? 0.544 7.413 15.792 1.00 93.38 132 ALA A CA 1
ATOM 1040 C C . ALA A 1 132 ? 1.490 8.627 15.773 1.00 93.38 132 ALA A C 1
ATOM 1042 O O . ALA A 1 132 ? 2.577 8.555 16.332 1.00 93.38 132 ALA A O 1
ATOM 1043 N N . GLY A 1 133 ? 1.096 9.735 15.132 1.00 90.25 133 GLY A N 1
ATOM 1044 C CA . GLY A 1 133 ? 1.907 10.960 15.079 1.00 90.25 133 GLY A CA 1
ATOM 1045 C C . GLY A 1 133 ? 3.102 10.919 14.114 1.00 90.25 133 GLY A C 1
ATOM 1046 O O . GLY A 1 133 ? 3.971 11.775 14.215 1.00 90.25 133 GLY A O 1
ATOM 1047 N N . HIS A 1 134 ? 3.150 9.958 13.183 1.00 92.19 134 HIS A N 1
ATOM 1048 C CA . HIS A 1 134 ? 4.239 9.799 12.204 1.00 92.19 134 HIS A CA 1
ATOM 1049 C C . HIS A 1 134 ? 4.028 10.648 10.941 1.00 92.19 134 HIS A C 1
ATOM 1051 O O . HIS A 1 134 ? 4.833 11.510 10.611 1.00 92.19 134 HIS A O 1
ATOM 1057 N N . ILE A 1 135 ? 2.897 10.442 10.263 1.00 92.31 135 ILE A N 1
ATOM 1058 C CA . ILE A 1 135 ? 2.420 11.256 9.131 1.00 92.31 135 ILE A CA 1
ATOM 1059 C C . ILE A 1 135 ? 0.915 11.521 9.246 1.00 92.31 135 ILE A C 1
ATOM 1061 O O . ILE A 1 135 ? 0.238 10.930 10.098 1.00 92.31 135 ILE A O 1
ATOM 1065 N N . LEU A 1 136 ? 0.361 12.375 8.379 1.00 92.38 136 LEU A N 1
ATOM 1066 C CA . LEU A 1 136 ? -1.088 12.578 8.296 1.00 92.38 136 LEU A CA 1
ATOM 1067 C C . LEU A 1 136 ? -1.798 11.235 8.067 1.00 92.38 136 LEU A C 1
ATOM 1069 O O . LEU A 1 136 ? -1.420 10.457 7.198 1.00 92.38 136 LEU A O 1
ATOM 1073 N N . GLY A 1 137 ? -2.806 10.937 8.886 1.00 93.88 137 GLY A N 1
ATOM 1074 C CA . GLY A 1 137 ? -3.513 9.658 8.824 1.00 93.88 137 GLY A CA 1
ATOM 1075 C C . GLY A 1 137 ? -2.772 8.473 9.459 1.00 93.88 137 GLY A C 1
ATOM 1076 O O . GLY A 1 137 ? -3.348 7.393 9.543 1.00 93.88 137 GLY A O 1
ATOM 1077 N N . SER A 1 138 ? -1.549 8.628 9.968 1.00 95.56 138 SER A N 1
ATOM 1078 C CA . SER A 1 138 ? -0.845 7.505 10.603 1.00 95.56 138 SER A CA 1
ATOM 1079 C C . SER A 1 138 ? -1.559 6.989 11.854 1.00 95.56 138 SER A C 1
ATOM 1081 O O . SER A 1 138 ? -2.087 7.764 12.666 1.00 95.56 138 SER A O 1
ATOM 1083 N N . ALA A 1 139 ? -1.566 5.668 12.009 1.00 97.38 139 ALA A N 1
ATOM 1084 C CA . ALA A 1 139 ? -2.241 4.982 13.090 1.00 97.38 139 ALA A CA 1
ATOM 1085 C C . ALA A 1 139 ? -1.448 3.788 13.634 1.00 97.38 139 ALA A C 1
ATOM 1087 O O . ALA A 1 139 ? -0.814 3.046 12.882 1.00 97.38 139 ALA A O 1
ATOM 1088 N N . THR A 1 140 ? -1.539 3.580 14.945 1.00 97.38 140 THR A N 1
ATOM 1089 C CA . THR A 1 140 ? -1.353 2.258 15.543 1.00 97.38 140 THR A CA 1
ATOM 1090 C C . THR A 1 140 ? -2.673 1.494 15.449 1.00 97.38 140 THR A C 1
ATOM 1092 O O . THR A 1 140 ? -3.751 2.098 15.433 1.00 97.38 140 THR A O 1
ATOM 1095 N N . VAL A 1 141 ? -2.581 0.169 15.331 1.00 97.19 141 VAL A N 1
ATOM 1096 C CA . VAL A 1 141 ? -3.731 -0.722 15.144 1.00 97.19 141 VAL A CA 1
ATOM 1097 C C . VAL A 1 141 ? -3.880 -1.590 16.384 1.00 97.19 141 VAL A C 1
ATOM 1099 O O . VAL A 1 141 ? -2.944 -2.288 16.764 1.00 97.19 141 VAL A O 1
ATOM 1102 N N . GLU A 1 142 ? -5.052 -1.531 16.998 1.00 97.06 142 GLU A N 1
ATOM 1103 C CA . GLU A 1 142 ? -5.492 -2.435 18.063 1.00 97.06 142 GLU A CA 1
ATOM 1104 C C . GLU A 1 142 ? -6.473 -3.446 17.445 1.00 97.06 142 GLU A C 1
ATOM 1106 O O . GLU A 1 142 ? -7.309 -3.031 16.639 1.00 97.06 142 GLU A O 1
ATOM 1111 N N . LEU A 1 143 ? -6.322 -4.743 17.753 1.00 93.56 143 LEU A N 1
ATOM 1112 C CA . LEU A 1 143 ? -7.083 -5.873 17.186 1.00 93.56 143 LEU A CA 1
ATOM 1113 C C . LEU A 1 143 ? -7.835 -6.643 18.276 1.00 93.56 143 LEU A C 1
ATOM 1115 O O . LEU A 1 143 ? -7.246 -6.788 19.371 1.00 93.56 143 LEU A O 1
#

Foldseek 3Di:
DWDQPDDDDRVVRVVLLDDDPDQLQPDQEAEFQAQDCVGCVCLLVSVVRPHDHAYEFAPQRLVNNLVVNLVLQVVQVVSQVVCQVVVPTPDVNRHGSGHNVSSVSSSVRYDHDHAPDWDDRGPVDIWHFDDPPPDGRGTDIDD